Protein AF-A0A183V7G4-F1 (afdb_monomer_lite)

Sequence (104 aa):
LCANADVKKHIFDDMIHVGKREGLCSFEQVKDIYVCWEPFSTENGLLTPTLKSKRLKLKERFASQLSQMSWARKQRQRLLASPPHFCGYGCVRKAYNGVHSQSV

Radius of gyration: 18.1 Å; chains: 1; bounding box: 47×42×51 Å

Foldseek 3Di:
DQPDPVVQVVVLVVQVVVCVVVVHDPVRRDDHDHDDPDDDDVVVVQADPVRHGPVVVVCVVCVVVVCPDPVVVVVVVVVVPDDPPPPVDDDDPPDPPPDDDDDD

pLDDT: mean 76.59, std 20.38, range [34.47, 95.62]

Structure (mmCIF, N/CA/C/O backbone):
data_AF-A0A183V7G4-F1
#
_entry.id   AF-A0A183V7G4-F1
#
loop_
_atom_site.group_PDB
_atom_site.id
_atom_site.type_symbol
_atom_site.label_atom_id
_atom_site.label_alt_id
_atom_site.label_comp_id
_atom_site.label_asym_id
_atom_site.label_entity_id
_atom_site.label_seq_id
_atom_site.pdbx_PDB_ins_code
_atom_site.Cartn_x
_atom_site.Cartn_y
_atom_site.Cartn_z
_atom_site.occupancy
_atom_site.B_iso_or_equiv
_atom_site.auth_seq_id
_atom_site.auth_comp_id
_atom_site.auth_asym_id
_atom_site.auth_atom_id
_atom_site.pdbx_PDB_model_num
ATOM 1 N N . LEU A 1 1 ? -7.719 -19.124 -2.703 1.00 64.56 1 LEU A N 1
ATOM 2 C CA . LEU A 1 1 ? -7.567 -18.194 -3.848 1.00 64.56 1 LEU A CA 1
ATOM 3 C C . LEU A 1 1 ? -6.542 -17.090 -3.568 1.00 64.56 1 LEU A C 1
ATOM 5 O O . LEU A 1 1 ? -5.546 -17.029 -4.270 1.00 64.56 1 LEU A O 1
ATOM 9 N N . CYS A 1 2 ? -6.716 -16.279 -2.519 1.00 71.00 2 CYS A N 1
ATOM 10 C CA . CYS A 1 2 ? -5.852 -15.118 -2.227 1.00 71.00 2 CYS A CA 1
ATOM 11 C C . CYS A 1 2 ? -4.398 -15.453 -1.831 1.00 71.00 2 CYS A C 1
ATOM 13 O O . CYS A 1 2 ? -3.527 -14.600 -1.945 1.00 71.00 2 CYS A O 1
ATOM 15 N N . ALA A 1 3 ? -4.130 -16.685 -1.385 1.00 77.12 3 ALA A N 1
ATOM 16 C CA . ALA A 1 3 ? -2.778 -17.166 -1.083 1.00 77.12 3 ALA A CA 1
ATOM 17 C C . ALA A 1 3 ? -2.037 -17.736 -2.310 1.00 77.12 3 ALA A C 1
ATOM 19 O O . ALA A 1 3 ? -0.862 -18.076 -2.202 1.00 77.12 3 ALA A O 1
ATOM 20 N N . ASN A 1 4 ? -2.707 -17.870 -3.463 1.00 87.81 4 ASN A N 1
ATOM 21 C CA . ASN A 1 4 ? -2.084 -18.425 -4.660 1.00 87.81 4 ASN A CA 1
ATOM 22 C C . ASN A 1 4 ? -1.206 -17.361 -5.346 1.00 87.81 4 ASN A C 1
ATOM 24 O O . ASN A 1 4 ? -1.679 -16.273 -5.690 1.00 87.81 4 ASN A O 1
ATOM 28 N N . ALA A 1 5 ? 0.069 -17.696 -5.546 1.00 86.56 5 ALA A N 1
ATOM 29 C CA . ALA A 1 5 ? 1.050 -16.835 -6.191 1.00 86.56 5 ALA A CA 1
ATOM 30 C C . ALA A 1 5 ? 0.691 -16.514 -7.649 1.00 86.56 5 ALA A C 1
ATOM 32 O O . ALA A 1 5 ? 0.911 -15.382 -8.080 1.00 86.56 5 ALA A O 1
ATOM 33 N N . ASP A 1 6 ? 0.082 -17.452 -8.377 1.00 89.50 6 ASP A N 1
ATOM 34 C CA . ASP A 1 6 ? -0.279 -17.261 -9.785 1.00 89.50 6 ASP A CA 1
ATOM 35 C C . ASP A 1 6 ? -1.382 -16.213 -9.935 1.00 89.50 6 ASP A C 1
ATOM 37 O O . ASP A 1 6 ? -1.288 -15.303 -10.755 1.00 89.50 6 ASP A O 1
ATOM 41 N N . VAL A 1 7 ? -2.390 -16.265 -9.061 1.00 90.69 7 VAL A N 1
ATOM 42 C CA . VAL A 1 7 ? -3.482 -15.279 -9.032 1.00 90.69 7 VAL A CA 1
ATOM 43 C C . VAL A 1 7 ? -2.942 -13.896 -8.683 1.00 90.69 7 VAL A C 1
ATOM 45 O O . VAL A 1 7 ? -3.276 -12.912 -9.341 1.00 90.69 7 VAL A O 1
ATOM 48 N N . LYS A 1 8 ? -2.063 -13.812 -7.675 1.00 91.12 8 LYS A N 1
ATOM 49 C CA . LYS A 1 8 ? -1.397 -12.554 -7.322 1.00 91.12 8 LYS A CA 1
ATOM 50 C C . LYS A 1 8 ? -0.595 -12.002 -8.507 1.00 91.12 8 LYS A C 1
ATOM 52 O O . LYS A 1 8 ? -0.632 -10.797 -8.742 1.00 91.12 8 LYS A O 1
ATOM 57 N N . LYS A 1 9 ? 0.118 -12.860 -9.241 1.00 91.88 9 LYS A N 1
ATOM 58 C CA . LYS A 1 9 ? 0.917 -12.463 -10.403 1.00 91.88 9 LYS A CA 1
ATOM 59 C C . LYS A 1 9 ? 0.038 -11.927 -11.531 1.00 91.88 9 LYS A C 1
ATOM 61 O O . LYS A 1 9 ? 0.301 -10.829 -12.001 1.00 91.88 9 LYS A O 1
ATOM 66 N N . HIS A 1 10 ? -1.028 -12.638 -11.894 1.00 94.00 10 HIS A N 1
ATOM 67 C CA . HIS A 1 10 ? -1.949 -12.194 -12.943 1.00 94.00 10 HIS A CA 1
ATOM 68 C C . HIS A 1 10 ? -2.564 -10.824 -12.638 1.00 94.00 10 HIS A C 1
ATOM 70 O O . HIS A 1 10 ? -2.485 -9.921 -13.465 1.00 94.00 10 HIS A O 1
ATOM 76 N N . ILE A 1 11 ? -3.075 -10.626 -11.417 1.00 93.38 11 ILE A N 1
ATOM 77 C CA . ILE A 1 11 ? -3.637 -9.330 -11.000 1.00 93.38 11 ILE A CA 1
ATOM 78 C C . ILE A 1 11 ? -2.575 -8.224 -11.074 1.00 93.38 11 ILE A C 1
ATOM 80 O O . ILE A 1 11 ? -2.857 -7.106 -11.502 1.00 93.38 11 ILE A O 1
ATOM 84 N N . PHE A 1 12 ? -1.347 -8.516 -10.639 1.00 93.75 12 PHE A N 1
ATOM 85 C CA . PHE A 1 12 ? -0.263 -7.541 -10.658 1.00 93.75 12 PHE A CA 1
ATOM 86 C C . PHE A 1 12 ? 0.141 -7.149 -12.084 1.00 93.75 12 PHE A C 1
ATOM 88 O O . PHE A 1 12 ? 0.276 -5.958 -12.371 1.00 93.75 12 PHE A O 1
ATOM 95 N N . ASP A 1 13 ? 0.302 -8.132 -12.969 1.00 94.38 13 ASP A N 1
ATOM 96 C CA . ASP A 1 13 ? 0.681 -7.914 -14.364 1.00 94.38 13 ASP A CA 1
ATOM 97 C C . ASP A 1 13 ? -0.376 -7.067 -15.093 1.00 94.38 13 ASP A C 1
ATOM 99 O O . ASP A 1 13 ? -0.016 -6.117 -15.794 1.00 94.38 13 ASP A O 1
ATOM 103 N N . ASP A 1 14 ? -1.665 -7.309 -14.832 1.00 95.62 14 ASP A N 1
ATOM 104 C CA . ASP A 1 14 ? -2.770 -6.518 -15.384 1.00 95.62 14 ASP A CA 1
ATOM 105 C C . ASP A 1 14 ? -2.737 -5.058 -14.909 1.00 95.62 14 ASP A C 1
ATOM 107 O O . ASP A 1 14 ? -2.865 -4.135 -15.719 1.00 95.62 14 ASP A O 1
ATOM 111 N N . MET A 1 15 ? -2.501 -4.808 -13.615 1.00 94.06 15 MET A N 1
ATOM 112 C CA . MET A 1 15 ? -2.384 -3.434 -13.105 1.00 94.06 15 MET A CA 1
ATOM 113 C C . MET A 1 15 ? -1.222 -2.673 -13.756 1.00 94.06 15 MET A C 1
ATOM 115 O O . MET A 1 15 ? -1.351 -1.488 -14.072 1.00 94.06 15 MET A O 1
ATOM 119 N N . ILE A 1 16 ? -0.079 -3.337 -13.949 1.00 94.50 16 ILE A N 1
ATOM 120 C CA . ILE A 1 16 ? 1.089 -2.734 -14.602 1.00 94.50 16 ILE A CA 1
ATOM 121 C C . ILE A 1 16 ? 0.813 -2.495 -16.085 1.00 94.50 16 ILE A C 1
ATOM 123 O O . ILE A 1 16 ? 1.199 -1.453 -16.615 1.00 94.50 16 ILE A O 1
ATOM 127 N N . HIS A 1 17 ? 0.143 -3.432 -16.756 1.00 95.31 17 HIS A N 1
ATOM 128 C CA . HIS A 1 17 ? -0.250 -3.286 -18.151 1.00 95.31 17 HIS A CA 1
ATOM 129 C C . HIS A 1 17 ? -1.155 -2.064 -18.348 1.00 95.31 17 HIS A C 1
ATOM 131 O O . HIS A 1 17 ? -0.851 -1.214 -19.186 1.00 95.31 17 HIS A O 1
ATOM 137 N N . VAL A 1 18 ? -2.199 -1.920 -17.523 1.00 95.38 18 VAL A N 1
ATOM 138 C CA . VAL A 1 18 ? -3.086 -0.746 -17.547 1.00 95.38 18 VAL A CA 1
ATOM 139 C C . VAL A 1 18 ? -2.298 0.529 -17.254 1.00 95.38 18 VAL A C 1
ATOM 141 O O . VAL A 1 18 ? -2.387 1.484 -18.015 1.00 95.38 18 VAL A O 1
ATOM 144 N N . GLY A 1 19 ? -1.454 0.537 -16.219 1.00 93.50 19 GLY A N 1
ATOM 145 C CA . GLY A 1 19 ? -0.663 1.720 -15.884 1.00 93.50 19 GLY A CA 1
ATOM 146 C C . GLY A 1 19 ? 0.281 2.164 -17.004 1.00 93.50 19 GLY A C 1
ATOM 147 O O . GLY A 1 19 ? 0.420 3.357 -17.251 1.00 93.50 19 GLY A O 1
ATOM 148 N N . LYS A 1 20 ? 0.896 1.221 -17.725 1.00 92.94 20 LYS A N 1
ATOM 149 C CA . LYS A 1 20 ? 1.732 1.529 -18.895 1.00 92.94 20 LYS A CA 1
ATOM 150 C C . LYS A 1 20 ? 0.913 2.052 -20.070 1.00 92.94 20 LYS A C 1
ATOM 152 O O . LYS A 1 20 ? 1.370 2.969 -20.744 1.00 92.94 20 LYS A O 1
ATOM 157 N N . ARG A 1 21 ? -0.272 1.485 -20.305 1.00 95.12 21 ARG A N 1
ATOM 158 C CA . ARG A 1 21 ? -1.177 1.919 -21.376 1.00 95.12 21 ARG A CA 1
ATOM 159 C C . ARG A 1 21 ? -1.649 3.358 -21.171 1.00 95.12 21 ARG A C 1
ATOM 161 O O . ARG A 1 21 ? -1.659 4.120 -22.127 1.00 95.12 21 ARG A O 1
ATOM 168 N N . GLU A 1 22 ? -1.954 3.733 -19.932 1.00 95.19 22 GLU A N 1
ATOM 169 C CA . GLU A 1 22 ? -2.364 5.099 -19.570 1.00 95.19 22 GLU A CA 1
ATOM 170 C C . GLU A 1 22 ? -1.173 6.066 -19.388 1.00 95.19 22 GLU A C 1
ATOM 172 O O . GLU A 1 22 ? -1.360 7.219 -19.011 1.00 95.19 22 GLU A O 1
ATOM 177 N N . GLY A 1 23 ? 0.066 5.617 -19.629 1.00 93.00 23 GLY A N 1
ATOM 178 C CA . GLY A 1 23 ? 1.258 6.467 -19.548 1.00 93.00 23 GLY A CA 1
ATOM 179 C C . GLY A 1 23 ? 1.713 6.827 -18.127 1.00 93.00 23 GLY A C 1
ATOM 180 O O . GLY A 1 23 ? 2.463 7.788 -17.962 1.00 93.00 23 GLY A O 1
ATOM 181 N N . LEU A 1 24 ? 1.306 6.070 -17.099 1.00 93.94 24 LEU A N 1
ATOM 182 C CA . LEU A 1 24 ? 1.723 6.317 -15.714 1.00 93.94 24 LEU A CA 1
ATOM 183 C C . LEU A 1 24 ? 3.233 6.175 -15.556 1.00 93.94 24 LEU A C 1
ATOM 185 O O . LEU A 1 24 ? 3.842 5.181 -15.982 1.00 93.94 24 LEU A O 1
ATOM 189 N N . CYS A 1 25 ? 3.827 7.131 -14.846 1.00 89.88 25 CYS A N 1
ATOM 190 C CA . CYS A 1 25 ? 5.252 7.112 -14.580 1.00 89.88 25 CYS A CA 1
ATOM 191 C C . CYS A 1 25 ? 5.638 5.925 -13.689 1.00 89.88 25 CYS A C 1
ATOM 193 O O . CYS A 1 25 ? 4.874 5.432 -12.856 1.00 89.88 25 CYS A O 1
ATOM 195 N N . SER A 1 26 ? 6.891 5.486 -13.801 1.00 83.06 26 SER A N 1
ATOM 196 C CA . SER A 1 26 ? 7.389 4.317 -13.065 1.00 83.06 26 SER A CA 1
ATOM 197 C C . SER A 1 26 ? 7.344 4.473 -11.538 1.00 83.06 26 SER A C 1
ATOM 199 O O . SER A 1 26 ? 7.371 3.462 -10.833 1.00 83.06 26 SER A O 1
ATOM 201 N N . PHE A 1 27 ? 7.290 5.707 -11.024 1.00 86.19 27 PHE A N 1
ATOM 202 C CA . PHE A 1 27 ? 7.148 6.008 -9.597 1.00 86.19 27 PHE A CA 1
ATOM 203 C C . PHE A 1 27 ? 5.690 5.998 -9.111 1.00 86.19 27 PHE A C 1
ATOM 205 O O . PHE A 1 27 ? 5.463 5.804 -7.920 1.00 86.19 27 PHE A O 1
ATOM 212 N N . GLU A 1 28 ? 4.722 6.167 -10.011 1.00 88.94 28 GLU A N 1
ATOM 213 C CA . GLU A 1 28 ? 3.283 6.108 -9.714 1.00 88.94 28 GLU A CA 1
ATOM 214 C C . GLU A 1 28 ? 2.765 4.665 -9.753 1.00 88.94 28 GLU A C 1
ATOM 216 O O . GLU A 1 28 ? 1.783 4.328 -9.095 1.00 88.94 28 GLU A O 1
ATOM 221 N N . GLN A 1 29 ? 3.456 3.789 -10.490 1.00 89.31 29 GLN A N 1
ATOM 222 C CA . GLN A 1 29 ? 3.118 2.373 -10.576 1.00 89.31 29 GLN A CA 1
ATOM 223 C C . GLN A 1 29 ? 3.424 1.617 -9.277 1.00 89.31 29 GLN A C 1
ATOM 225 O O . GLN A 1 29 ? 4.512 1.717 -8.694 1.00 89.31 29 GLN A O 1
ATOM 230 N N . VAL A 1 30 ? 2.462 0.786 -8.871 1.00 90.81 30 VAL A N 1
ATOM 231 C CA . VAL A 1 30 ? 2.544 -0.081 -7.692 1.00 90.81 30 VAL A CA 1
ATOM 232 C C . VAL A 1 30 ? 3.698 -1.075 -7.843 1.00 90.81 30 VAL A C 1
ATOM 234 O O . VAL A 1 30 ? 3.958 -1.597 -8.923 1.00 90.81 30 VAL A O 1
ATOM 237 N N . LYS A 1 31 ? 4.417 -1.341 -6.750 1.00 88.62 31 LYS A N 1
ATOM 238 C CA . LYS A 1 31 ? 5.630 -2.178 -6.771 1.00 88.62 31 LYS A CA 1
ATOM 239 C C . LYS A 1 31 ? 5.439 -3.583 -6.213 1.00 88.62 31 LYS A C 1
ATOM 241 O O . LYS A 1 31 ? 6.255 -4.451 -6.496 1.00 88.62 31 LYS A O 1
ATOM 246 N N . ASP A 1 32 ? 4.404 -3.786 -5.408 1.00 89.94 32 ASP A N 1
ATOM 247 C CA . ASP A 1 32 ? 4.013 -5.074 -4.836 1.00 89.94 32 ASP A CA 1
ATOM 248 C C . ASP A 1 32 ? 2.555 -4.951 -4.354 1.00 89.94 32 ASP A C 1
ATOM 250 O O . ASP A 1 32 ? 2.113 -3.850 -4.013 1.00 89.94 32 ASP A O 1
ATOM 254 N N . ILE A 1 33 ? 1.812 -6.057 -4.316 1.00 90.94 33 ILE A N 1
ATOM 255 C CA . ILE A 1 33 ? 0.403 -6.092 -3.890 1.00 90.94 33 ILE A CA 1
ATOM 256 C C . ILE A 1 33 ? 0.152 -7.155 -2.823 1.00 90.94 33 ILE A C 1
ATOM 258 O O . ILE A 1 33 ? 0.834 -8.179 -2.757 1.00 90.94 33 ILE A O 1
ATOM 262 N N . TYR A 1 34 ? -0.870 -6.932 -2.005 1.00 90.81 34 TYR A N 1
ATOM 263 C CA . TYR A 1 34 ? -1.397 -7.919 -1.072 1.00 90.81 34 TYR A CA 1
ATOM 264 C C . TYR A 1 34 ? -2.875 -8.149 -1.378 1.00 90.81 34 TYR A C 1
ATOM 266 O O . TYR A 1 34 ? -3.642 -7.192 -1.464 1.00 90.81 34 TYR A O 1
ATOM 274 N N . VAL A 1 35 ? -3.263 -9.412 -1.553 1.00 90.38 35 VAL A N 1
ATOM 275 C CA . VAL A 1 35 ? -4.646 -9.795 -1.848 1.00 90.38 35 VAL A CA 1
ATOM 276 C C . VAL A 1 35 ? -5.301 -10.252 -0.549 1.00 90.38 35 VAL A C 1
ATOM 278 O O . VAL A 1 35 ? -4.900 -11.256 0.038 1.00 90.38 35 VAL A O 1
ATOM 281 N N . CYS A 1 36 ? -6.305 -9.506 -0.099 1.00 89.81 36 CYS A N 1
ATOM 282 C CA . CYS A 1 36 ? -7.124 -9.853 1.058 1.00 89.81 36 CYS A CA 1
ATOM 283 C C . CYS A 1 36 ? -8.370 -10.622 0.598 1.00 89.81 36 CYS A C 1
ATOM 285 O O . CYS A 1 36 ? -8.922 -10.321 -0.458 1.00 89.81 36 CYS A O 1
ATOM 287 N N . TRP A 1 37 ? -8.802 -11.615 1.378 1.00 89.75 37 TRP A N 1
ATOM 288 C CA . TRP A 1 37 ? -10.044 -12.353 1.117 1.00 89.75 37 TRP A CA 1
ATOM 289 C C . TRP A 1 37 ? -11.278 -11.608 1.642 1.00 89.75 37 TRP A C 1
ATOM 291 O O . TRP A 1 37 ? -12.365 -11.754 1.093 1.00 89.75 37 TRP A O 1
ATOM 301 N N . GLU A 1 38 ? -11.104 -10.809 2.696 1.00 90.00 38 GLU A N 1
ATOM 302 C CA . GLU A 1 38 ? -12.166 -10.025 3.317 1.00 90.00 38 GLU A CA 1
ATOM 303 C C . GLU A 1 38 ? -12.336 -8.685 2.570 1.00 90.00 38 GLU A C 1
ATOM 305 O O . GLU A 1 38 ? -11.367 -7.918 2.478 1.00 90.00 38 GLU A O 1
ATOM 310 N N . PRO A 1 39 ? -13.533 -8.381 2.032 1.00 90.19 39 PRO A N 1
ATOM 311 C CA . PRO A 1 39 ? -13.803 -7.110 1.371 1.00 90.19 39 PRO A CA 1
ATOM 312 C C . PRO A 1 39 ? -13.896 -5.957 2.379 1.00 90.19 39 PRO A C 1
ATOM 314 O O . PRO A 1 39 ? -14.185 -6.134 3.564 1.00 90.19 39 PRO A O 1
ATOM 317 N N . PHE A 1 40 ? -13.679 -4.731 1.904 1.00 93.12 40 PHE A N 1
ATOM 318 C CA . PHE A 1 40 ? -13.870 -3.551 2.743 1.00 93.12 40 PHE A CA 1
ATOM 319 C C . PHE A 1 40 ? -15.359 -3.253 2.880 1.00 93.12 40 PHE A C 1
ATOM 321 O O . PHE A 1 40 ? -16.050 -3.057 1.884 1.00 93.12 40 PHE A O 1
ATOM 328 N N . SER A 1 41 ? -15.836 -3.179 4.118 1.00 92.06 41 SER A N 1
ATOM 329 C CA . SER A 1 41 ? -17.219 -2.838 4.437 1.00 92.06 41 SER A CA 1
ATOM 330 C C . SER A 1 41 ? -17.289 -1.697 5.454 1.00 92.06 41 SER A C 1
ATOM 332 O O . SER A 1 41 ? -16.299 -1.331 6.109 1.00 92.06 41 SER A O 1
ATOM 334 N N . THR A 1 42 ? -18.472 -1.098 5.563 1.00 92.00 42 THR A N 1
ATOM 335 C CA . THR A 1 42 ? -18.808 -0.137 6.620 1.00 92.00 42 THR A CA 1
ATOM 336 C C . THR A 1 42 ? -18.885 -0.823 7.985 1.00 92.00 42 THR A C 1
ATOM 338 O O . THR A 1 42 ? -18.403 -0.249 8.961 1.00 92.00 42 THR A O 1
ATOM 341 N N . GLU A 1 43 ? -19.387 -2.062 8.035 1.00 90.56 43 GLU A N 1
ATOM 342 C CA . GLU A 1 43 ? -19.482 -2.911 9.236 1.00 90.56 43 GLU A CA 1
ATOM 343 C C . GLU A 1 43 ? -18.104 -3.238 9.823 1.00 90.56 43 GLU A C 1
ATOM 345 O O . GLU A 1 43 ? -17.882 -3.093 11.022 1.00 90.56 43 GLU A O 1
ATOM 350 N N . ASN A 1 44 ? -17.124 -3.542 8.967 1.00 87.75 44 ASN A N 1
ATOM 351 C CA . ASN A 1 44 ? -15.741 -3.812 9.374 1.00 87.75 44 ASN A CA 1
ATOM 352 C C . ASN A 1 44 ? -14.986 -2.542 9.805 1.00 87.75 44 ASN A C 1
ATOM 354 O O . ASN A 1 44 ? -13.803 -2.596 10.159 1.00 87.75 44 ASN A O 1
ATOM 358 N N . GLY A 1 45 ? -15.635 -1.374 9.722 1.00 89.69 45 GLY A N 1
ATOM 359 C CA . GLY A 1 45 ? -15.066 -0.077 10.071 1.00 89.69 45 GLY A CA 1
ATOM 360 C C . GLY A 1 45 ? -13.974 0.410 9.114 1.00 89.69 45 GLY A C 1
ATOM 361 O O . GLY A 1 45 ? -13.317 1.411 9.412 1.00 89.69 45 GLY A O 1
ATOM 362 N N . LEU A 1 46 ? -13.776 -0.266 7.977 1.00 91.62 46 LEU A N 1
ATOM 363 C CA . LEU A 1 46 ? -12.744 0.055 6.983 1.00 91.62 46 LEU A CA 1
ATOM 364 C C . LEU A 1 46 ? -13.203 1.118 5.982 1.00 91.62 46 LEU A C 1
ATOM 366 O O . LEU A 1 46 ? -12.369 1.835 5.423 1.00 91.62 46 LEU A O 1
ATOM 370 N N . LEU A 1 47 ? -14.515 1.259 5.792 1.00 94.12 47 LEU A N 1
ATOM 371 C CA . LEU A 1 47 ? -15.116 2.286 4.946 1.00 94.12 47 LEU A CA 1
ATOM 372 C C . LEU A 1 47 ? -15.832 3.366 5.768 1.00 94.12 47 LEU A C 1
ATOM 374 O O . LEU A 1 47 ? -16.301 3.146 6.892 1.00 94.12 47 LEU A O 1
ATOM 378 N N . THR A 1 48 ? -15.899 4.572 5.212 1.00 91.00 48 THR A N 1
ATOM 379 C CA . THR A 1 48 ? -16.869 5.597 5.610 1.00 91.00 48 THR A CA 1
ATOM 380 C C . THR A 1 48 ? -18.268 5.197 5.130 1.00 91.00 48 THR A C 1
ATOM 382 O O . THR A 1 48 ? -18.380 4.401 4.198 1.00 91.00 48 THR A O 1
ATOM 385 N N . PRO A 1 49 ? -19.342 5.776 5.698 1.00 91.00 49 PRO A N 1
ATOM 386 C CA . PRO A 1 49 ? -20.703 5.568 5.191 1.00 91.00 49 PRO A CA 1
ATOM 387 C C . PRO A 1 49 ? -20.854 5.901 3.697 1.00 91.00 49 PRO A C 1
ATOM 389 O O . PRO A 1 49 ? -21.680 5.324 3.007 1.00 91.00 49 PRO A O 1
ATOM 392 N N . THR A 1 50 ? -19.997 6.784 3.178 1.00 92.19 50 THR A N 1
ATOM 393 C CA . THR A 1 50 ? -19.903 7.162 1.759 1.00 92.19 50 THR A CA 1
ATOM 394 C C . THR A 1 50 ? -19.017 6.234 0.915 1.00 92.19 50 THR A C 1
ATOM 396 O O . THR A 1 50 ? -18.570 6.623 -0.163 1.00 92.19 50 THR A O 1
ATOM 399 N N . LEU A 1 51 ? -18.711 5.027 1.406 1.00 90.38 51 LEU A N 1
ATOM 400 C CA . LEU A 1 51 ? -17.893 4.007 0.734 1.00 90.38 51 LEU A CA 1
ATOM 401 C C . LEU A 1 51 ? -16.474 4.475 0.365 1.00 90.38 51 LEU A C 1
ATOM 403 O O . LEU A 1 51 ? -15.846 3.957 -0.558 1.00 90.38 51 LEU A O 1
ATOM 407 N N . LYS A 1 52 ? -15.933 5.451 1.103 1.00 91.25 52 LYS A N 1
ATOM 408 C CA . LYS A 1 52 ? -14.532 5.866 0.982 1.00 91.25 52 LYS A CA 1
ATOM 409 C C . LYS A 1 52 ? -13.675 5.112 1.991 1.00 91.25 52 LYS A C 1
ATOM 411 O O . LYS A 1 52 ? -14.054 4.911 3.141 1.00 91.25 52 LYS A O 1
ATOM 416 N N . SER A 1 53 ? -12.479 4.734 1.568 1.00 93.44 53 SER A N 1
ATOM 417 C CA . SER A 1 53 ? -11.505 4.029 2.398 1.00 93.44 53 SER A CA 1
ATOM 418 C C . SER A 1 53 ? -11.019 4.872 3.582 1.00 93.44 53 SER A C 1
ATOM 420 O O . SER A 1 53 ? -10.451 5.952 3.401 1.00 93.44 53 SER A O 1
ATOM 422 N N . LYS A 1 54 ? -11.157 4.355 4.808 1.00 92.94 54 LYS A N 1
ATOM 423 C CA . LYS A 1 54 ? -10.598 4.967 6.024 1.00 92.94 54 LYS A CA 1
ATOM 424 C C . LYS A 1 54 ? -9.108 4.647 6.132 1.00 92.94 54 LYS A C 1
ATOM 426 O O . LYS A 1 54 ? -8.709 3.624 6.687 1.00 92.94 54 LYS A O 1
ATOM 431 N N . ARG A 1 55 ? -8.266 5.550 5.619 1.00 93.00 55 ARG A N 1
ATOM 432 C CA . ARG A 1 55 ? -6.807 5.350 5.500 1.00 93.00 55 ARG A CA 1
ATOM 433 C C . ARG A 1 55 ? -6.119 4.942 6.810 1.00 93.00 55 ARG A C 1
ATOM 435 O O . ARG A 1 55 ? -5.294 4.037 6.779 1.00 93.00 55 ARG A O 1
ATOM 442 N N . LEU A 1 56 ? -6.445 5.579 7.939 1.00 93.44 56 LEU A N 1
ATOM 443 C CA . LEU A 1 56 ? -5.827 5.264 9.238 1.00 93.44 56 LEU A CA 1
ATOM 444 C C . LEU A 1 56 ? -6.121 3.820 9.668 1.00 93.44 56 LEU A C 1
ATOM 446 O O . LEU A 1 56 ? -5.200 3.073 9.985 1.00 93.44 56 LEU A O 1
ATOM 450 N N . LYS A 1 57 ? -7.386 3.398 9.565 1.00 92.75 57 LYS A N 1
ATOM 451 C CA . LYS A 1 57 ? -7.815 2.040 9.920 1.00 92.75 57 LYS A CA 1
ATOM 452 C C . LYS A 1 57 ? -7.229 0.978 8.999 1.00 92.75 57 LYS A C 1
ATOM 454 O O . LYS A 1 57 ? -6.778 -0.057 9.476 1.00 92.75 57 LYS A O 1
ATOM 459 N N . LEU A 1 58 ? -7.164 1.248 7.697 1.00 93.00 58 LEU A N 1
ATOM 460 C CA . LEU A 1 58 ? -6.501 0.351 6.748 1.00 93.00 58 LEU A CA 1
ATOM 461 C C . LEU A 1 58 ? -5.004 0.221 7.042 1.00 93.00 58 LEU A C 1
ATOM 463 O O . LEU A 1 58 ? -4.469 -0.884 7.024 1.00 93.00 58 LEU A O 1
ATOM 467 N N . LYS A 1 59 ? -4.333 1.334 7.358 1.00 91.44 59 LYS A N 1
ATOM 468 C CA . LYS A 1 59 ? -2.911 1.322 7.708 1.00 91.44 59 LYS A CA 1
ATOM 469 C C . LYS A 1 59 ? -2.651 0.468 8.947 1.00 91.44 59 LYS A C 1
ATOM 471 O O . LYS A 1 59 ? -1.729 -0.333 8.913 1.00 91.44 59 LYS A O 1
ATOM 476 N N . GLU A 1 60 ? -3.454 0.615 10.000 1.00 92.44 60 GLU A N 1
ATOM 477 C CA . GLU A 1 60 ? -3.355 -0.195 11.224 1.00 92.44 60 GLU A CA 1
ATOM 478 C C . GLU A 1 60 ? -3.560 -1.688 10.928 1.00 92.44 60 GLU A C 1
ATOM 480 O O . GLU A 1 60 ? -2.747 -2.519 11.326 1.00 92.44 60 GLU A O 1
ATOM 485 N N . ARG A 1 61 ? -4.612 -2.029 10.174 1.00 92.62 61 ARG A N 1
ATOM 486 C CA . ARG A 1 61 ? -4.999 -3.423 9.899 1.00 92.62 61 ARG A CA 1
ATOM 487 C C . ARG A 1 61 ? -4.020 -4.165 8.991 1.00 92.62 61 ARG A C 1
ATOM 489 O O . ARG A 1 61 ? -3.811 -5.358 9.189 1.00 92.62 61 ARG A O 1
ATOM 496 N N . PHE A 1 62 ? -3.415 -3.474 8.025 1.00 92.00 62 PHE A N 1
ATOM 497 C CA . PHE A 1 62 ? -2.480 -4.069 7.063 1.00 92.00 62 PHE A CA 1
ATOM 498 C C . PHE A 1 62 ? -1.006 -3.756 7.362 1.00 92.00 62 PHE A C 1
ATOM 500 O O . PHE A 1 62 ? -0.137 -4.090 6.556 1.00 92.00 62 PHE A O 1
ATOM 507 N N . ALA A 1 63 ? -0.690 -3.131 8.504 1.00 90.25 63 ALA A N 1
ATOM 508 C CA . ALA A 1 63 ? 0.674 -2.719 8.851 1.00 90.25 63 ALA A CA 1
ATOM 509 C C . ALA A 1 63 ? 1.679 -3.881 8.789 1.00 90.25 63 ALA A C 1
ATOM 511 O O . ALA A 1 63 ? 2.762 -3.736 8.219 1.00 90.25 63 ALA A O 1
ATOM 512 N N . SER A 1 64 ? 1.308 -5.038 9.345 1.00 90.25 64 SER A N 1
ATOM 513 C CA . SER A 1 64 ? 2.172 -6.221 9.387 1.00 90.25 64 SER A CA 1
ATOM 514 C C . SER A 1 64 ? 2.465 -6.748 7.981 1.00 90.25 64 SER A C 1
ATOM 516 O O . SER A 1 64 ? 3.625 -6.919 7.607 1.00 90.25 64 SER A O 1
ATOM 518 N N . GLN A 1 65 ? 1.433 -6.904 7.157 1.00 89.44 65 GLN A N 1
ATOM 519 C CA . GLN A 1 65 ? 1.536 -7.403 5.789 1.00 89.44 65 GLN A CA 1
ATOM 520 C C . GLN A 1 65 ? 2.367 -6.450 4.925 1.00 89.44 65 GLN A C 1
ATOM 522 O O . GLN A 1 65 ? 3.303 -6.883 4.256 1.00 89.44 65 GLN A O 1
ATOM 527 N N . LEU A 1 66 ? 2.105 -5.142 5.014 1.00 88.50 66 LEU A N 1
ATOM 528 C CA . LEU A 1 66 ? 2.869 -4.114 4.302 1.00 88.50 66 LEU A CA 1
ATOM 529 C C . LEU A 1 66 ? 4.346 -4.093 4.720 1.00 88.50 66 LEU A C 1
ATOM 531 O O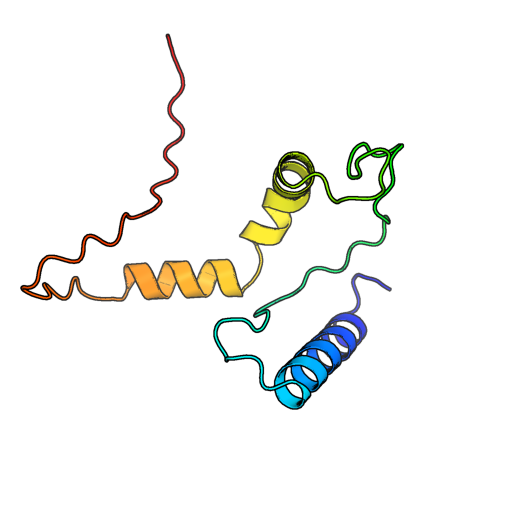 . LEU A 1 66 ? 5.215 -3.855 3.883 1.00 88.50 66 LEU A O 1
ATOM 535 N N . SER A 1 67 ? 4.648 -4.366 5.994 1.00 86.31 67 SER A N 1
ATOM 536 C CA . SER A 1 67 ? 6.031 -4.439 6.484 1.00 86.31 67 SER A CA 1
ATOM 537 C C . SER A 1 67 ? 6.802 -5.645 5.935 1.00 86.31 67 SER A C 1
ATOM 539 O O . SER A 1 67 ? 8.012 -5.557 5.725 1.00 86.31 67 SER A O 1
ATOM 541 N N . GLN A 1 68 ? 6.103 -6.754 5.675 1.00 85.06 68 GLN A N 1
ATOM 542 C CA . GLN A 1 68 ? 6.686 -8.003 5.179 1.00 85.06 68 GLN A CA 1
ATOM 543 C C . GLN A 1 68 ? 6.851 -8.019 3.653 1.00 85.06 68 GLN A C 1
ATOM 545 O O . GLN A 1 68 ? 7.620 -8.826 3.125 1.00 85.06 68 GLN A O 1
ATOM 550 N N . MET A 1 69 ? 6.167 -7.125 2.935 1.00 84.62 69 MET A N 1
ATOM 551 C CA . MET A 1 69 ? 6.251 -7.031 1.479 1.00 84.62 69 MET A CA 1
ATOM 552 C C . MET A 1 69 ? 7.664 -6.678 0.998 1.00 84.62 69 MET A C 1
ATOM 554 O O . MET A 1 69 ? 8.392 -5.862 1.573 1.00 84.62 69 MET A O 1
ATOM 558 N N . SER A 1 70 ? 8.049 -7.301 -0.115 1.00 62.69 70 SER A N 1
ATOM 559 C CA . SER A 1 70 ? 9.425 -7.320 -0.620 1.00 62.69 70 SER A CA 1
ATOM 560 C C . SER A 1 70 ? 9.959 -5.927 -0.973 1.00 62.69 70 SER A C 1
ATOM 562 O O . SER A 1 70 ? 11.148 -5.642 -0.799 1.00 62.69 70 SER A O 1
ATOM 564 N N . TRP A 1 71 ? 9.078 -5.034 -1.425 1.00 64.00 71 TRP A N 1
ATOM 565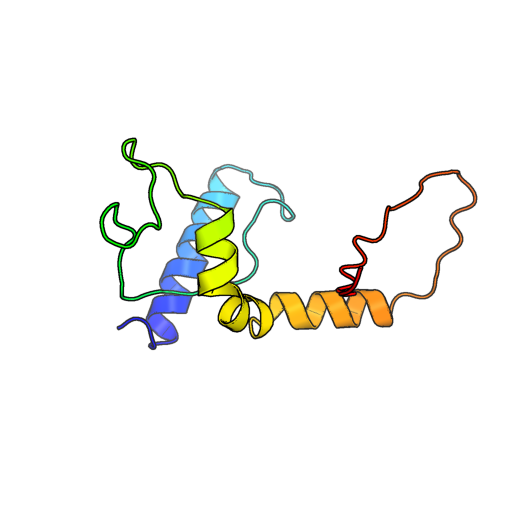 C CA . TRP A 1 71 ? 9.422 -3.660 -1.772 1.00 64.00 71 TRP A CA 1
ATOM 566 C C . TRP A 1 71 ? 9.816 -2.816 -0.553 1.00 64.00 71 TRP A C 1
ATOM 568 O O . TRP A 1 71 ? 10.823 -2.107 -0.611 1.00 64.00 71 TRP A O 1
ATOM 578 N N . ALA A 1 72 ? 9.101 -2.950 0.570 1.00 61.69 72 ALA A N 1
ATOM 579 C CA . ALA A 1 72 ? 9.418 -2.227 1.804 1.00 61.69 72 ALA A CA 1
ATOM 580 C C . ALA A 1 72 ? 10.818 -2.601 2.329 1.00 61.69 72 ALA A C 1
ATOM 582 O O . ALA A 1 72 ? 11.569 -1.746 2.807 1.00 61.69 72 ALA A O 1
ATOM 583 N N . ARG A 1 73 ? 11.212 -3.871 2.158 1.00 59.19 73 ARG A N 1
ATOM 584 C CA . ARG A 1 73 ? 12.538 -4.389 2.529 1.00 59.19 73 ARG A CA 1
ATOM 585 C C . ARG A 1 73 ? 13.645 -3.869 1.605 1.00 59.19 73 ARG A C 1
ATOM 587 O O . ARG A 1 73 ? 14.657 -3.360 2.084 1.00 59.19 73 ARG A O 1
ATOM 594 N N . LYS A 1 74 ? 13.432 -3.928 0.284 1.00 58.97 74 LYS A N 1
ATOM 595 C CA . LYS A 1 74 ? 14.407 -3.461 -0.722 1.00 58.97 74 LYS A CA 1
ATOM 596 C C . LYS A 1 74 ? 14.635 -1.947 -0.663 1.00 58.97 74 LYS A C 1
ATOM 598 O O . LYS A 1 74 ? 15.770 -1.511 -0.835 1.00 58.97 74 LYS A O 1
ATOM 603 N N . GLN A 1 75 ? 13.600 -1.144 -0.392 1.00 58.59 75 GLN A N 1
ATOM 604 C CA . GLN A 1 75 ? 13.764 0.304 -0.211 1.00 58.59 75 GLN A CA 1
ATOM 605 C C . GLN A 1 75 ? 14.573 0.649 1.039 1.00 58.59 75 GLN A C 1
ATOM 607 O O . GLN A 1 75 ? 15.487 1.465 0.946 1.00 58.59 75 GLN A O 1
ATOM 612 N N . ARG A 1 76 ? 14.294 0.007 2.183 1.00 57.78 76 ARG A N 1
ATOM 613 C CA . ARG A 1 76 ? 15.091 0.204 3.406 1.00 57.78 76 ARG A CA 1
ATOM 614 C C . ARG A 1 76 ? 16.556 -0.147 3.183 1.00 57.78 76 ARG A C 1
ATOM 616 O O . ARG A 1 76 ? 17.425 0.638 3.542 1.00 57.78 76 ARG A O 1
ATOM 623 N N . GLN A 1 77 ? 16.832 -1.271 2.526 1.00 57.69 77 GLN A N 1
ATOM 624 C CA . GLN A 1 77 ? 18.206 -1.674 2.236 1.00 57.69 77 GLN A CA 1
ATOM 625 C C . GLN A 1 77 ? 18.902 -0.719 1.259 1.00 57.69 77 GLN A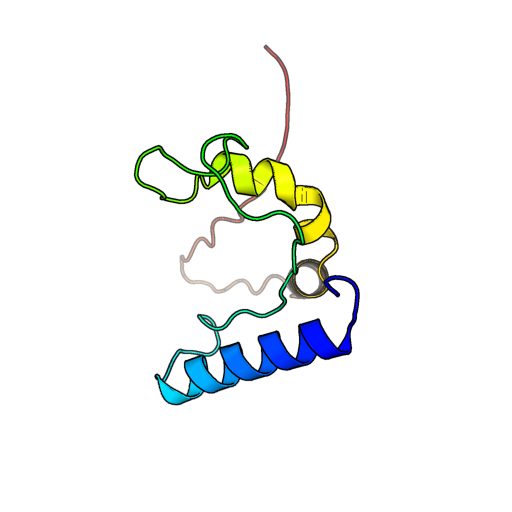 C 1
ATOM 627 O O . GLN A 1 77 ? 20.067 -0.396 1.452 1.00 57.69 77 GLN A O 1
ATOM 632 N N . ARG A 1 78 ? 18.188 -0.200 0.252 1.00 56.62 78 ARG A N 1
ATOM 633 C CA . ARG A 1 78 ? 18.740 0.792 -0.681 1.00 56.62 78 ARG A C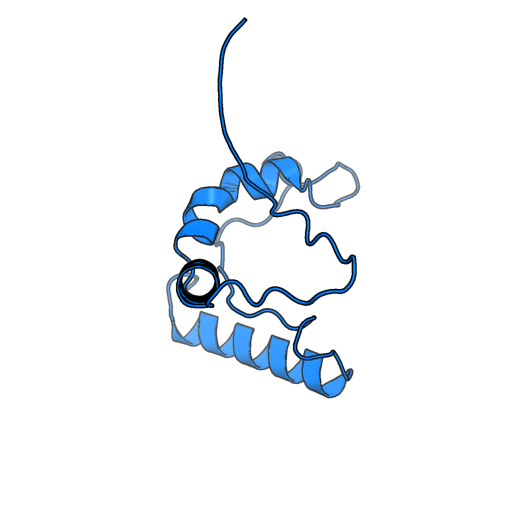A 1
ATOM 634 C C . ARG A 1 78 ? 19.017 2.140 -0.002 1.00 56.62 78 ARG A C 1
ATOM 636 O O . ARG A 1 78 ? 20.004 2.776 -0.347 1.00 56.62 78 ARG A O 1
ATOM 643 N N . LEU A 1 79 ? 18.202 2.558 0.971 1.00 57.56 79 LEU A N 1
ATOM 644 C CA . LEU A 1 79 ? 18.453 3.763 1.777 1.00 57.56 79 LEU A CA 1
ATOM 645 C C . LEU A 1 79 ? 19.650 3.592 2.723 1.00 57.56 79 LEU A C 1
ATOM 647 O O . LEU A 1 79 ? 20.423 4.527 2.877 1.00 57.56 79 LEU A O 1
ATOM 651 N N . LEU A 1 80 ? 19.829 2.403 3.307 1.00 58.31 80 LEU A N 1
ATOM 652 C CA . LEU A 1 80 ? 20.971 2.080 4.174 1.00 58.31 80 LEU A CA 1
ATOM 653 C C . LEU A 1 80 ? 22.280 1.869 3.390 1.00 58.31 80 LEU A C 1
ATOM 655 O O . LEU A 1 80 ? 23.355 2.084 3.935 1.00 58.31 80 LEU A O 1
ATOM 659 N N . ALA A 1 81 ? 22.192 1.463 2.120 1.00 55.84 81 ALA A N 1
ATOM 660 C CA . ALA A 1 81 ? 23.337 1.236 1.232 1.00 55.84 81 ALA A CA 1
ATOM 661 C C . ALA A 1 81 ? 23.671 2.433 0.320 1.00 55.84 81 ALA A C 1
ATOM 663 O O . ALA A 1 81 ? 24.580 2.334 -0.500 1.00 55.84 81 ALA A O 1
ATOM 664 N N . SER A 1 82 ? 22.939 3.547 0.422 1.00 55.50 82 SER A N 1
ATOM 665 C CA . SER A 1 82 ? 23.286 4.782 -0.288 1.00 55.50 82 SER A CA 1
ATOM 666 C C . SER A 1 82 ? 24.239 5.593 0.594 1.00 55.50 82 SER A C 1
ATOM 668 O O . SER A 1 82 ? 23.816 6.015 1.673 1.00 55.50 82 SER A O 1
ATOM 670 N N . PRO A 1 83 ? 25.496 5.842 0.178 1.00 59.38 83 PRO A N 1
ATOM 671 C CA . PRO A 1 83 ? 26.3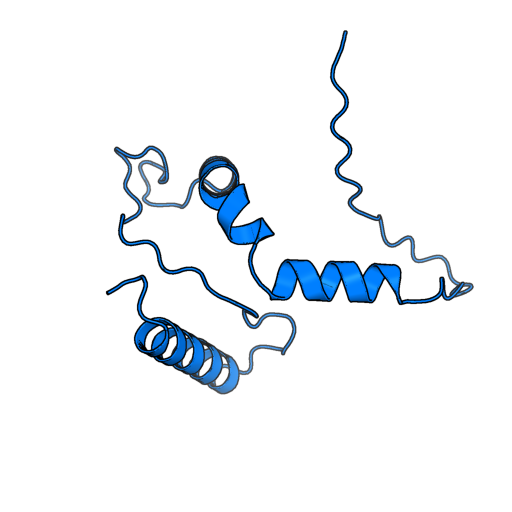57 6.792 0.873 1.00 59.38 83 PRO A CA 1
ATOM 672 C C . PRO A 1 83 ? 25.622 8.134 0.987 1.00 59.38 83 PRO A C 1
ATOM 674 O O . PRO A 1 83 ? 24.907 8.501 0.044 1.00 59.38 83 PRO A O 1
ATOM 677 N N . PRO A 1 84 ? 25.760 8.882 2.096 1.00 57.41 84 PRO A N 1
ATOM 678 C CA . PRO A 1 84 ? 25.234 10.234 2.170 1.00 57.41 84 PRO A CA 1
ATOM 679 C C . PRO A 1 84 ? 25.955 11.082 1.118 1.00 57.41 84 PRO A C 1
ATOM 681 O O . PRO A 1 84 ? 27.037 11.612 1.348 1.00 57.41 84 PRO A O 1
ATOM 684 N N . HIS A 1 85 ? 25.366 11.197 -0.070 1.00 51.47 85 HIS A N 1
ATOM 685 C CA . HIS A 1 85 ? 25.768 12.214 -1.022 1.00 51.47 85 HIS A CA 1
ATOM 686 C C . HIS A 1 85 ? 25.381 13.558 -0.409 1.00 51.47 85 HIS A C 1
ATOM 688 O O . HIS A 1 85 ? 24.208 13.939 -0.408 1.00 51.47 85 HIS A O 1
ATOM 694 N N . PHE A 1 86 ? 26.376 14.263 0.128 1.00 45.97 86 PHE A N 1
ATOM 695 C CA . PHE A 1 86 ? 26.294 15.690 0.411 1.00 45.97 86 PHE A CA 1
ATOM 696 C C . PHE A 1 86 ? 26.089 16.417 -0.924 1.00 45.97 86 PHE A C 1
ATOM 698 O O . PHE A 1 86 ? 27.035 16.787 -1.613 1.00 45.97 86 PHE A O 1
ATOM 705 N N . CYS A 1 87 ? 24.831 16.568 -1.336 1.00 41.81 87 CYS A N 1
ATOM 706 C CA . CYS A 1 87 ? 24.477 17.494 -2.399 1.00 41.81 87 CYS A CA 1
ATOM 707 C C . CYS A 1 87 ? 24.485 18.898 -1.787 1.00 41.81 87 CYS A C 1
ATOM 709 O O . CYS A 1 87 ? 23.617 19.227 -0.977 1.00 41.81 87 CYS A O 1
ATOM 711 N N . GLY A 1 88 ? 25.495 19.694 -2.145 1.00 50.28 88 GLY A N 1
ATOM 712 C CA . GLY A 1 88 ? 25.779 21.038 -1.628 1.00 50.28 88 GLY A CA 1
ATOM 713 C C . GLY A 1 88 ? 24.761 22.128 -1.980 1.00 50.28 88 GLY A C 1
ATOM 714 O O . GLY A 1 88 ? 25.137 23.290 -2.056 1.00 50.28 88 GLY A O 1
ATOM 715 N N . TYR A 1 89 ? 23.484 21.791 -2.168 1.00 51.47 89 TYR A N 1
ATOM 716 C CA . TYR A 1 89 ? 22.409 22.766 -2.334 1.00 51.47 89 TYR A CA 1
ATOM 717 C C . TYR A 1 89 ? 21.156 22.302 -1.587 1.00 51.47 89 TYR A C 1
ATOM 719 O O . TYR A 1 89 ? 20.378 21.503 -2.099 1.00 51.47 89 TYR A O 1
ATOM 727 N N . GLY A 1 90 ? 20.997 22.799 -0.355 1.00 51.53 90 GLY A N 1
ATOM 728 C CA . GLY A 1 90 ? 19.740 23.242 0.275 1.00 51.53 90 GLY A CA 1
ATOM 729 C C . GLY A 1 90 ? 18.453 22.403 0.209 1.00 51.53 90 GLY A C 1
ATOM 730 O O . GLY A 1 90 ? 17.410 22.916 0.601 1.00 51.53 90 GLY A O 1
ATOM 731 N N . CYS A 1 91 ? 18.452 21.156 -0.257 1.00 43.53 91 CYS A N 1
ATOM 732 C CA . CYS A 1 91 ? 17.232 20.366 -0.400 1.00 43.53 91 CYS A CA 1
ATOM 733 C C . CYS A 1 91 ? 17.121 19.358 0.748 1.00 43.53 91 CYS A C 1
ATOM 735 O O . CYS A 1 91 ? 17.569 18.212 0.658 1.00 43.53 91 CYS A O 1
ATOM 737 N N . VAL A 1 92 ? 16.535 19.803 1.861 1.00 47.94 92 VAL A N 1
ATOM 738 C CA . VAL A 1 92 ? 16.236 18.955 3.019 1.00 47.94 92 VAL A CA 1
ATOM 739 C C . VAL A 1 92 ? 15.195 17.913 2.603 1.00 47.94 92 VAL A C 1
ATOM 741 O O . VAL A 1 92 ? 13.989 18.152 2.665 1.00 47.94 92 VAL A O 1
ATOM 744 N N . ARG A 1 93 ? 15.641 16.715 2.206 1.00 44.12 93 ARG A N 1
ATOM 745 C CA . ARG A 1 93 ? 14.785 15.527 2.286 1.00 44.12 93 ARG A CA 1
ATOM 746 C C . ARG A 1 93 ? 14.474 15.334 3.766 1.00 44.12 93 ARG A C 1
ATOM 748 O O . ARG A 1 93 ? 15.311 14.829 4.508 1.00 44.12 93 ARG A O 1
ATOM 755 N N . LYS A 1 94 ? 13.286 15.750 4.211 1.00 37.50 94 LYS A N 1
ATOM 756 C CA . LYS A 1 94 ? 12.770 15.341 5.520 1.00 37.50 94 LYS A CA 1
ATOM 757 C C . LYS A 1 94 ? 12.684 13.817 5.513 1.00 37.50 94 LYS A C 1
ATOM 759 O O . LYS A 1 94 ? 11.797 13.238 4.888 1.00 37.50 94 LYS A O 1
ATOM 764 N N . ALA A 1 95 ? 13.639 13.178 6.179 1.00 44.62 95 ALA A N 1
ATOM 765 C CA . ALA A 1 95 ? 13.545 11.786 6.559 1.00 44.62 95 ALA A CA 1
ATOM 766 C C . ALA A 1 95 ? 12.290 11.645 7.427 1.00 44.62 95 ALA A C 1
ATOM 768 O O . ALA A 1 95 ? 12.202 12.230 8.506 1.00 44.62 95 ALA A O 1
ATOM 769 N N . TYR A 1 96 ? 11.294 10.907 6.939 1.00 37.84 96 TYR A N 1
ATOM 770 C CA . TYR A 1 96 ? 10.185 10.444 7.765 1.00 37.84 96 TYR A CA 1
ATOM 771 C C . TYR A 1 96 ? 10.748 9.388 8.730 1.00 37.84 96 TYR A C 1
ATOM 773 O O . TYR A 1 96 ? 10.644 8.185 8.501 1.00 37.84 96 TYR A O 1
ATOM 781 N N . ASN A 1 97 ? 11.405 9.851 9.794 1.00 42.25 97 ASN A N 1
ATOM 782 C CA . ASN A 1 97 ? 11.753 9.028 10.940 1.00 42.25 97 ASN A CA 1
ATOM 783 C C . ASN A 1 97 ? 10.481 8.847 11.764 1.00 42.25 97 ASN A C 1
ATOM 785 O O . ASN A 1 97 ? 10.087 9.710 12.544 1.00 42.25 97 ASN A O 1
ATOM 789 N N . GLY A 1 98 ? 9.816 7.713 11.553 1.00 38.69 98 GLY A N 1
ATOM 790 C CA . GLY A 1 98 ? 8.903 7.175 12.546 1.00 38.69 98 GLY A CA 1
ATOM 791 C C . GLY A 1 98 ? 9.713 6.797 13.778 1.00 38.69 98 GLY A C 1
ATOM 792 O O . GLY A 1 98 ? 10.376 5.763 13.779 1.00 38.69 98 GLY A O 1
ATOM 793 N N . VAL A 1 99 ? 9.653 7.638 14.805 1.00 38.44 99 VAL A N 1
ATOM 794 C CA . VAL A 1 99 ? 10.051 7.278 16.162 1.00 38.44 99 VAL A CA 1
ATOM 795 C C . VAL A 1 99 ? 8.781 7.296 16.996 1.00 38.44 99 VAL A C 1
ATOM 797 O O . VAL A 1 99 ? 8.162 8.333 17.215 1.00 38.44 99 VAL A O 1
ATOM 800 N N . HIS A 1 100 ? 8.358 6.102 17.393 1.00 36.53 100 HIS A N 1
ATOM 801 C CA . HIS A 1 100 ? 7.583 5.918 18.605 1.00 36.53 100 HIS A CA 1
ATOM 802 C C . HIS A 1 100 ? 8.451 6.400 19.773 1.00 36.53 100 HIS A C 1
ATOM 804 O O . HIS A 1 100 ? 9.519 5.834 19.992 1.00 36.53 100 HIS A O 1
ATOM 810 N N . SER A 1 101 ? 7.984 7.364 20.560 1.00 34.47 101 SER A N 1
ATOM 811 C CA . SER A 1 101 ? 8.283 7.365 21.990 1.00 34.47 101 SER A CA 1
ATOM 812 C C . SER A 1 101 ? 7.027 7.751 22.753 1.00 34.47 101 SER A C 1
ATOM 814 O O . SER A 1 101 ? 6.339 8.714 22.422 1.00 34.47 101 SER A O 1
ATOM 816 N N . GLN A 1 102 ? 6.706 6.910 23.725 1.00 41.34 102 GLN A N 1
ATOM 817 C CA . GLN A 1 102 ? 5.688 7.125 24.734 1.00 41.34 102 GLN A CA 1
ATOM 818 C C . GLN A 1 102 ? 6.056 8.309 25.646 1.00 41.34 102 GLN A C 1
ATOM 820 O O . GLN A 1 102 ? 7.182 8.807 25.625 1.00 41.34 102 GLN A O 1
ATOM 825 N N . SER A 1 103 ? 5.100 8.592 26.532 1.00 34.75 103 SER A N 1
ATOM 826 C CA . SER A 1 103 ? 5.234 9.071 27.913 1.00 34.75 103 SER A CA 1
ATOM 827 C C . SER A 1 103 ? 5.303 10.580 28.199 1.00 34.75 103 SER A C 1
ATOM 829 O O . SER A 1 103 ? 6.263 11.255 27.846 1.00 34.75 103 SER A O 1
ATOM 831 N N . VAL A 1 104 ? 4.280 10.948 28.992 1.00 38.62 104 VAL 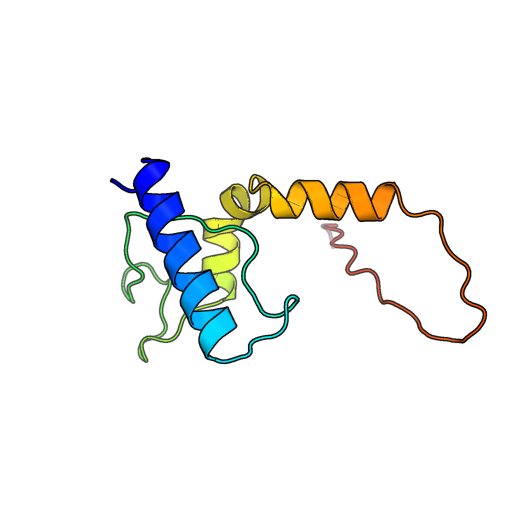A N 1
ATOM 832 C CA . VAL A 1 104 ? 3.980 12.134 29.819 1.00 38.62 104 VAL A CA 1
ATOM 833 C C . VAL A 1 104 ? 3.503 13.386 29.094 1.00 38.62 104 VAL A C 1
ATOM 835 O O . VAL A 1 104 ? 4.317 14.069 28.445 1.00 38.62 104 VAL A O 1
#

Secondary structure (DSSP, 8-state):
-TT-HHHHHHHHHHHHHHHHHTT--TTTS-S-----SSPP-TTTTSB-TTS-B-HHHHHHHHHHHHHHSHHHHHHHHHHHTS-----SS---------------

Organism: Toxocara canis (NCBI:txid6265)